Protein AF-A0A5N9AF01-F1 (afdb_monomer_lite)

Sequence (88 aa):
MKTEAVKTIFQADDYGMEDHSLTIDKISELDPEGNVVLVKLIAYVIDPIGNAMVFNYSPYAKLSELLNSAKVWIQCGCPSDCDAMGFP

Structure (mmCIF, N/CA/C/O backbone):
data_AF-A0A5N9AF01-F1
#
_entry.id   AF-A0A5N9AF01-F1
#
loop_
_atom_site.group_PDB
_atom_site.id
_atom_site.type_symbol
_atom_site.label_atom_id
_atom_site.label_alt_id
_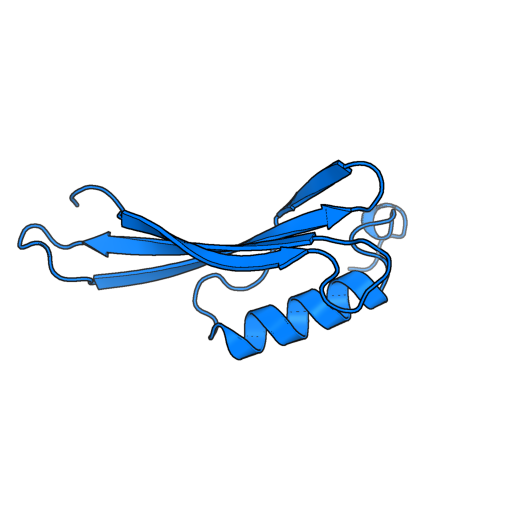atom_site.label_comp_id
_atom_site.label_asym_id
_atom_site.label_entity_id
_atom_site.label_seq_id
_atom_site.pdbx_PDB_ins_code
_atom_site.Cartn_x
_atom_site.Cartn_y
_atom_site.Cartn_z
_atom_site.occupancy
_atom_site.B_iso_or_equiv
_atom_site.auth_seq_id
_atom_site.auth_comp_id
_atom_site.auth_asym_id
_atom_site.auth_atom_id
_atom_site.pdbx_PDB_model_num
ATOM 1 N N . MET A 1 1 ? -12.536 6.148 21.346 1.00 54.06 1 MET A N 1
ATOM 2 C CA . MET A 1 1 ? -11.744 5.512 20.275 1.00 54.06 1 MET A CA 1
ATOM 3 C C . MET A 1 1 ? -10.376 5.204 20.854 1.00 54.06 1 MET A C 1
ATOM 5 O O . MET A 1 1 ? -9.736 6.131 21.342 1.00 54.06 1 MET A O 1
ATOM 9 N N . LYS A 1 2 ? -9.997 3.926 20.940 1.00 53.12 2 LYS A N 1
ATOM 10 C CA . LYS A 1 2 ? -8.665 3.499 21.398 1.00 53.12 2 LYS A CA 1
ATOM 11 C C . LYS A 1 2 ? -7.813 3.120 20.182 1.00 53.12 2 LYS A C 1
ATOM 13 O O . LYS A 1 2 ? -8.345 2.784 19.132 1.00 53.12 2 LYS A O 1
ATOM 18 N N . THR A 1 3 ? -6.508 3.260 20.371 1.00 57.78 3 THR A N 1
ATOM 19 C CA . THR A 1 3 ? -5.413 3.289 19.395 1.00 57.78 3 THR A CA 1
ATOM 20 C C . THR A 1 3 ? -5.453 2.220 18.298 1.00 57.78 3 THR A C 1
ATOM 22 O O . THR A 1 3 ? -5.769 1.060 18.552 1.00 57.78 3 THR A O 1
ATOM 25 N N . GLU A 1 4 ? -5.059 2.650 17.096 1.00 63.62 4 GLU A N 1
ATOM 26 C CA . GLU A 1 4 ? -4.913 1.866 15.870 1.00 63.62 4 GLU A CA 1
ATOM 27 C C . GLU A 1 4 ? -3.841 0.773 15.985 1.00 63.62 4 GLU A C 1
ATOM 29 O O . GLU A 1 4 ? -2.714 1.021 16.415 1.00 63.62 4 GLU A O 1
ATOM 34 N N . ALA A 1 5 ? -4.165 -0.435 15.521 1.00 66.81 5 ALA A N 1
ATOM 35 C CA . ALA A 1 5 ? -3.149 -1.431 15.200 1.00 66.81 5 ALA A CA 1
ATOM 36 C C . ALA A 1 5 ? -2.690 -1.208 13.752 1.00 66.81 5 ALA A C 1
ATOM 38 O O . ALA A 1 5 ? -3.422 -1.550 12.818 1.00 66.81 5 ALA A O 1
ATOM 39 N N . VAL A 1 6 ? -1.498 -0.630 13.578 1.00 80.00 6 VAL A N 1
ATOM 40 C CA . VAL A 1 6 ? -0.812 -0.558 12.281 1.00 80.00 6 VAL A CA 1
ATOM 41 C C . VAL A 1 6 ? -0.027 -1.848 12.088 1.00 80.00 6 VAL A C 1
ATOM 43 O O . VAL A 1 6 ? 0.775 -2.236 12.939 1.00 80.00 6 VAL A O 1
ATOM 46 N N . LYS A 1 7 ? -0.279 -2.540 10.981 1.00 85.94 7 LYS A N 1
ATOM 47 C CA . LYS A 1 7 ? 0.444 -3.755 10.616 1.00 85.94 7 LYS A CA 1
ATOM 48 C C . LYS A 1 7 ? 0.730 -3.752 9.126 1.00 85.94 7 LYS A C 1
ATOM 50 O O . LYS A 1 7 ? -0.212 -3.728 8.338 1.00 85.94 7 LYS A O 1
ATOM 55 N N . THR A 1 8 ? 1.991 -3.914 8.750 1.00 88.44 8 THR A N 1
ATOM 56 C CA . THR A 1 8 ? 2.356 -4.240 7.373 1.00 88.44 8 THR A CA 1
ATOM 57 C C . THR A 1 8 ? 1.794 -5.608 7.013 1.00 88.44 8 THR A C 1
ATOM 59 O O . THR A 1 8 ? 2.061 -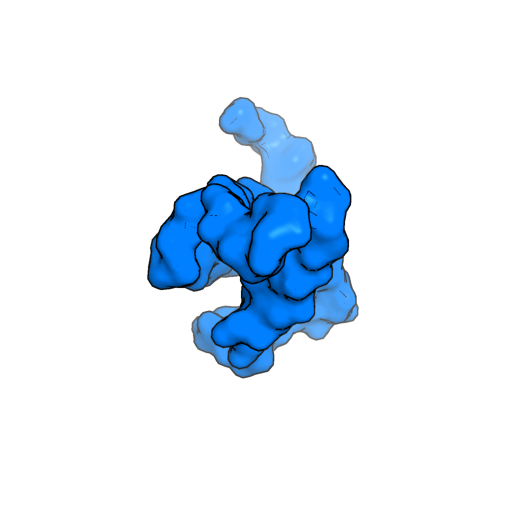6.616 7.677 1.00 88.44 8 THR A O 1
ATOM 62 N N . ILE A 1 9 ? 0.938 -5.633 5.997 1.00 91.00 9 ILE A N 1
ATOM 63 C CA . ILE A 1 9 ? 0.268 -6.851 5.523 1.00 91.00 9 ILE A CA 1
ATOM 64 C C . ILE A 1 9 ? 0.797 -7.321 4.173 1.00 91.00 9 ILE A C 1
ATOM 66 O O . ILE A 1 9 ? 0.517 -8.451 3.779 1.00 91.00 9 ILE A O 1
ATOM 70 N N . PHE A 1 10 ? 1.545 -6.469 3.477 1.00 89.38 10 PHE A N 1
ATOM 71 C CA . PHE A 1 10 ? 2.179 -6.794 2.214 1.00 89.38 10 PHE A CA 1
ATOM 72 C C . PHE A 1 10 ? 3.445 -5.958 2.046 1.00 89.38 10 PHE A C 1
ATOM 74 O O . PHE A 1 10 ? 3.435 -4.760 2.324 1.00 89.38 10 PHE A O 1
ATOM 81 N N . GLN A 1 11 ? 4.505 -6.598 1.569 1.00 90.25 11 GLN A N 1
ATOM 82 C CA . GLN A 1 11 ? 5.719 -5.947 1.106 1.00 90.25 11 GLN A CA 1
ATOM 83 C C . GLN A 1 11 ? 6.242 -6.748 -0.082 1.00 90.25 11 GLN A C 1
ATOM 85 O O . GLN A 1 11 ? 6.295 -7.980 -0.020 1.00 90.25 11 GLN A O 1
ATOM 90 N N . ALA A 1 12 ? 6.604 -6.054 -1.151 1.00 86.38 12 ALA A N 1
ATOM 91 C CA . ALA A 1 12 ? 7.299 -6.641 -2.280 1.00 86.38 12 ALA A CA 1
ATOM 92 C C . ALA A 1 12 ? 8.409 -5.701 -2.734 1.00 86.38 12 ALA A C 1
ATOM 94 O O . ALA A 1 12 ? 8.141 -4.553 -3.096 1.00 86.38 12 ALA A O 1
ATOM 95 N N . ASP A 1 13 ? 9.624 -6.233 -2.720 1.00 80.50 13 ASP A N 1
ATOM 96 C CA . ASP A 1 13 ? 10.781 -5.642 -3.377 1.00 80.50 13 ASP A CA 1
ATOM 97 C C . ASP A 1 13 ? 10.756 -6.132 -4.830 1.00 80.50 13 ASP A C 1
ATOM 99 O O . ASP A 1 13 ? 10.548 -7.327 -5.054 1.00 80.50 13 ASP A O 1
ATOM 103 N N . ASP A 1 14 ? 10.894 -5.221 -5.795 1.00 73.44 14 ASP A N 1
ATOM 104 C CA . ASP A 1 14 ? 10.625 -5.489 -7.213 1.00 73.44 14 ASP A CA 1
ATOM 105 C C . ASP A 1 14 ? 9.253 -6.159 -7.397 1.00 73.44 14 ASP A C 1
ATOM 107 O O . ASP A 1 14 ? 9.127 -7.361 -7.652 1.00 73.44 14 ASP A O 1
ATOM 111 N N . TYR A 1 15 ? 8.179 -5.368 -7.269 1.00 76.06 15 TYR A N 1
ATOM 112 C CA . TYR A 1 15 ? 6.800 -5.826 -7.506 1.00 76.06 15 TYR A CA 1
ATOM 113 C C . TYR A 1 15 ? 6.515 -6.113 -9.005 1.00 76.06 15 TYR A C 1
ATOM 115 O O . TYR A 1 15 ? 5.440 -5.823 -9.542 1.00 76.06 15 TYR A O 1
ATOM 123 N N . GLY A 1 16 ? 7.500 -6.702 -9.690 1.00 66.94 16 GLY A N 1
ATOM 124 C CA . GLY A 1 16 ? 7.550 -7.044 -11.101 1.00 66.94 16 GLY A CA 1
ATOM 125 C C . GLY A 1 16 ? 7.697 -5.833 -12.009 1.00 66.94 16 GLY A C 1
ATOM 126 O O . GLY A 1 16 ? 7.194 -5.894 -13.133 1.00 66.94 16 GLY A O 1
ATOM 127 N N . MET A 1 17 ? 8.264 -4.728 -11.507 1.00 65.38 17 MET A N 1
ATOM 128 C CA . MET A 1 17 ? 8.269 -3.426 -12.179 1.00 65.38 17 MET A CA 1
ATOM 129 C C . MET A 1 17 ? 9.452 -2.559 -11.753 1.00 65.38 17 MET A C 1
ATOM 131 O O . MET A 1 17 ? 9.381 -1.846 -10.753 1.00 65.38 17 MET A O 1
ATOM 135 N N . GLU A 1 18 ? 10.496 -2.593 -12.585 1.00 67.75 18 GLU A N 1
ATOM 136 C CA . GLU A 1 18 ? 11.560 -1.584 -12.651 1.00 67.75 18 GLU A CA 1
ATOM 137 C C . GLU A 1 18 ? 12.098 -1.175 -11.276 1.00 67.75 18 GLU A C 1
ATOM 139 O O . GLU A 1 18 ? 12.087 0.005 -10.966 1.00 67.75 18 GLU A O 1
ATOM 144 N N . ASP A 1 19 ? 12.484 -2.130 -10.424 1.00 80.38 19 ASP A N 1
ATOM 145 C CA . ASP A 1 19 ? 13.096 -1.889 -9.104 1.00 80.38 19 ASP A CA 1
ATOM 146 C C . ASP A 1 19 ? 12.250 -1.072 -8.098 1.00 80.38 19 ASP A C 1
ATOM 148 O O . ASP A 1 19 ? 12.756 -0.630 -7.064 1.00 80.38 19 ASP A O 1
ATOM 152 N N . HIS A 1 20 ? 10.946 -0.896 -8.340 1.00 84.75 20 HIS A N 1
ATOM 153 C CA . HIS A 1 20 ? 10.051 -0.263 -7.372 1.00 84.75 20 HIS A CA 1
ATOM 154 C C . HIS A 1 20 ? 9.703 -1.225 -6.233 1.00 84.75 20 HIS A C 1
ATOM 156 O O . HIS A 1 20 ? 9.439 -2.414 -6.446 1.00 84.75 20 HIS A O 1
ATOM 162 N N . SER A 1 21 ? 9.609 -0.683 -5.020 1.00 88.38 21 SER A N 1
ATOM 163 C CA . SER A 1 21 ? 9.116 -1.420 -3.852 1.00 88.38 21 SER A CA 1
ATOM 164 C C . SER A 1 21 ? 7.707 -0.965 -3.484 1.00 88.38 21 SER A C 1
ATOM 166 O O . SER A 1 21 ? 7.394 0.222 -3.561 1.00 88.38 21 SER A O 1
ATOM 168 N N . LEU A 1 22 ? 6.850 -1.896 -3.066 1.00 90.38 22 LEU A N 1
ATOM 169 C CA . LEU A 1 22 ? 5.490 -1.607 -2.606 1.00 90.38 22 LEU A CA 1
ATOM 170 C C . LEU A 1 22 ? 5.280 -2.177 -1.205 1.00 90.38 22 LEU A C 1
ATOM 172 O O . LEU A 1 22 ? 5.387 -3.386 -0.998 1.00 90.38 22 LEU A O 1
ATOM 176 N N . THR A 1 23 ? 4.880 -1.314 -0.278 1.00 91.94 23 THR A N 1
ATOM 177 C CA . THR A 1 23 ? 4.502 -1.674 1.091 1.00 91.94 23 THR A CA 1
ATOM 178 C C . THR A 1 23 ? 3.045 -1.310 1.325 1.00 91.94 23 THR A C 1
ATOM 180 O O . THR A 1 23 ? 2.609 -0.226 0.947 1.00 91.94 23 THR A O 1
ATOM 183 N N . ILE A 1 24 ? 2.278 -2.201 1.955 1.00 91.94 24 ILE A N 1
ATOM 184 C CA . ILE A 1 24 ? 0.889 -1.932 2.332 1.00 91.94 24 ILE A CA 1
ATOM 185 C C . ILE A 1 24 ? 0.714 -2.152 3.822 1.00 91.94 24 ILE A C 1
ATOM 187 O O . ILE A 1 24 ? 0.834 -3.275 4.328 1.00 91.94 24 ILE A O 1
ATOM 191 N N . ASP A 1 25 ? 0.325 -1.078 4.491 1.00 92.62 25 ASP A N 1
ATOM 192 C CA . ASP A 1 25 ? -0.043 -1.095 5.891 1.00 92.62 25 ASP A CA 1
ATOM 193 C C . ASP A 1 25 ? -1.553 -1.180 6.047 1.00 92.62 25 ASP A C 1
ATOM 195 O O . ASP A 1 25 ? -2.329 -0.486 5.387 1.00 92.62 25 ASP A O 1
ATOM 199 N N . LYS A 1 26 ? -1.972 -2.051 6.959 1.00 91.94 26 LYS A N 1
ATOM 200 C CA . LYS A 1 26 ? -3.341 -2.149 7.433 1.00 91.94 26 LYS A CA 1
ATOM 201 C C . LYS A 1 26 ? -3.461 -1.401 8.744 1.00 91.94 26 LYS A C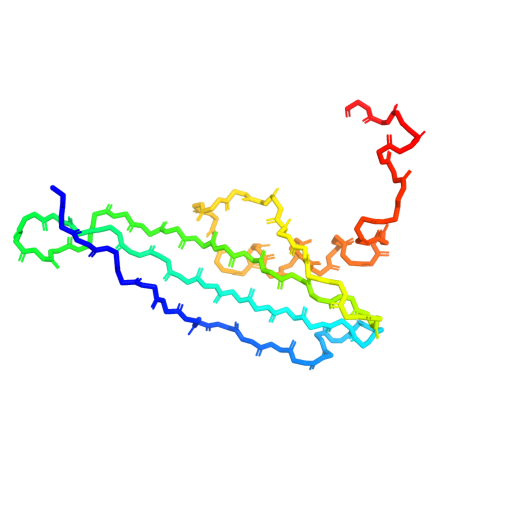 1
ATOM 203 O O . LYS A 1 26 ? -2.791 -1.741 9.717 1.00 91.94 26 LYS A O 1
ATOM 208 N N . ILE A 1 27 ? -4.386 -0.462 8.778 1.00 91.06 27 ILE A N 1
ATOM 209 C CA . ILE A 1 27 ? -4.774 0.283 9.964 1.00 91.06 27 ILE A CA 1
ATOM 210 C C . ILE A 1 27 ? -6.143 -0.224 10.395 1.00 91.06 27 ILE A C 1
ATOM 212 O O . ILE A 1 27 ? -7.069 -0.289 9.587 1.00 91.06 27 ILE A O 1
ATOM 216 N N . SER A 1 28 ? -6.266 -0.635 11.654 1.00 91.00 28 SER A N 1
ATOM 217 C CA . SER A 1 28 ? -7.543 -1.083 12.220 1.00 91.00 28 SER A CA 1
ATOM 218 C C . SER A 1 28 ? -7.972 -0.135 13.329 1.00 91.00 28 SER A C 1
ATOM 220 O O . SER A 1 28 ? -7.242 0.010 14.308 1.00 91.00 28 SER A O 1
ATOM 222 N N . GLU A 1 29 ? -9.146 0.474 13.189 1.00 89.94 29 GLU A N 1
ATOM 223 C CA . GLU A 1 29 ? -9.768 1.241 14.267 1.00 89.94 29 GLU A CA 1
ATOM 224 C C . GLU A 1 29 ? -10.560 0.300 15.167 1.00 89.94 29 GLU A C 1
ATOM 226 O O . GLU A 1 29 ? -11.278 -0.582 14.680 1.00 89.94 29 GLU A O 1
ATOM 231 N N . LEU A 1 30 ? -10.418 0.497 16.477 1.00 89.75 30 LEU A N 1
ATOM 232 C CA . LEU A 1 30 ? -11.042 -0.340 17.493 1.00 89.75 30 LEU A CA 1
ATOM 233 C C . LEU A 1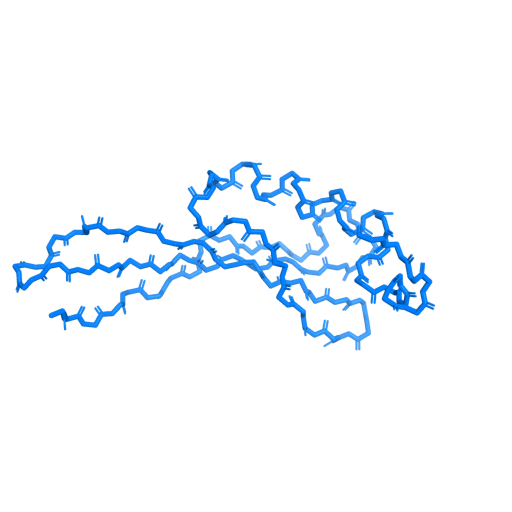 30 ? -12.100 0.447 18.279 1.00 89.75 30 LEU A C 1
ATOM 235 O O . LEU A 1 30 ? -11.906 1.623 18.622 1.00 89.75 30 LEU A O 1
ATOM 239 N N . ASP A 1 31 ? -13.209 -0.218 18.600 1.00 88.25 31 ASP A N 1
ATOM 240 C CA . ASP A 1 31 ? -14.167 0.271 19.594 1.00 88.25 31 ASP A CA 1
ATOM 241 C C . ASP A 1 31 ? -13.555 0.245 21.020 1.00 88.25 31 ASP A C 1
ATOM 243 O O . ASP A 1 31 ? -12.429 -0.232 21.223 1.00 88.25 31 ASP A O 1
ATOM 247 N N . PRO A 1 32 ? -14.225 0.826 22.033 1.00 87.44 32 PRO A N 1
ATOM 248 C CA . PRO A 1 32 ? -13.752 0.779 23.419 1.00 87.44 32 PRO A CA 1
ATOM 249 C C . PRO A 1 32 ? -13.536 -0.638 23.979 1.00 87.44 32 PRO A C 1
ATOM 251 O O . PRO A 1 32 ? -12.713 -0.804 24.884 1.00 87.44 32 PRO A O 1
ATOM 254 N N . GLU A 1 33 ? -14.239 -1.633 23.440 1.00 89.62 33 GLU A N 1
ATOM 255 C CA . GLU A 1 33 ? -14.185 -3.051 23.799 1.00 89.62 33 GLU A CA 1
ATOM 256 C C . GLU A 1 33 ? -13.044 -3.810 23.089 1.00 89.62 33 GLU A C 1
ATOM 258 O O . GLU A 1 33 ? -12.714 -4.931 23.479 1.00 89.62 33 GLU A O 1
ATOM 263 N N . GLY A 1 34 ? -12.393 -3.191 22.098 1.00 85.12 34 GLY A N 1
ATOM 264 C CA . GLY A 1 34 ? -11.280 -3.755 21.333 1.00 85.12 34 GLY A CA 1
ATOM 265 C C . GLY A 1 34 ? -11.685 -4.480 20.044 1.00 85.12 34 GLY A C 1
ATOM 266 O O . GLY A 1 34 ? -10.830 -5.110 19.419 1.00 85.12 34 GLY A O 1
ATOM 267 N N . ASN A 1 35 ? -12.948 -4.404 19.620 1.00 88.81 35 ASN A N 1
ATOM 268 C CA . ASN A 1 35 ? -13.400 -4.966 18.350 1.00 88.81 35 ASN A CA 1
ATOM 269 C C . ASN A 1 35 ? -13.052 -4.034 17.191 1.00 88.81 35 ASN A C 1
ATOM 271 O O . ASN A 1 35 ? -13.155 -2.812 17.293 1.00 88.81 35 ASN A O 1
ATOM 275 N N . VAL A 1 36 ? -12.679 -4.622 16.054 1.00 89.12 36 VAL A N 1
ATOM 276 C CA . VAL A 1 36 ? -12.394 -3.863 14.833 1.00 89.12 36 VAL A CA 1
ATOM 277 C C . VAL A 1 36 ? -13.690 -3.289 14.270 1.00 89.12 36 VAL A C 1
ATOM 279 O O . VAL A 1 36 ? -14.585 -4.043 13.892 1.00 89.12 36 VAL A O 1
ATOM 282 N N . VAL A 1 37 ? -13.758 -1.964 14.163 1.00 91.31 37 VAL A N 1
ATOM 283 C CA . VAL A 1 37 ? -14.894 -1.244 13.563 1.00 91.31 37 VAL A CA 1
ATOM 284 C C . VAL A 1 37 ? -14.609 -0.775 12.145 1.00 91.31 37 VAL A C 1
ATOM 286 O O . VAL A 1 37 ? -15.527 -0.658 11.337 1.00 91.31 37 VAL A O 1
ATOM 289 N N . LEU A 1 38 ? -13.338 -0.528 11.823 1.00 89.56 38 LEU A N 1
ATOM 290 C CA . LEU A 1 38 ? -12.927 -0.039 10.515 1.00 89.56 38 LEU A CA 1
ATOM 291 C C . LEU A 1 38 ? -11.541 -0.565 10.163 1.00 89.56 38 LEU A C 1
ATOM 293 O O . LEU A 1 38 ? -10.667 -0.672 11.021 1.00 89.56 38 LEU A O 1
ATOM 297 N N . VAL A 1 39 ? -11.343 -0.872 8.884 1.00 90.12 39 VAL A N 1
ATOM 298 C CA . VAL A 1 39 ? -10.042 -1.239 8.327 1.00 90.12 39 VAL A CA 1
ATOM 299 C C . VAL A 1 39 ? -9.723 -0.289 7.187 1.00 90.12 39 VAL A C 1
ATOM 301 O O . VAL A 1 39 ? -10.545 -0.100 6.291 1.00 90.12 39 VAL A O 1
ATOM 304 N N . LYS A 1 40 ? -8.523 0.281 7.225 1.00 91.62 40 LYS A N 1
ATOM 305 C CA . LYS A 1 40 ? -7.952 1.108 6.167 1.00 91.62 40 LYS A CA 1
ATOM 306 C C . LYS A 1 40 ? -6.664 0.472 5.666 1.00 91.62 40 LYS A C 1
ATOM 308 O O . LYS A 1 40 ? -5.926 -0.130 6.447 1.00 91.62 40 LYS A O 1
ATOM 313 N N . LEU A 1 41 ? -6.398 0.621 4.380 1.00 92.19 41 LEU A N 1
ATOM 314 C CA . LEU A 1 41 ? -5.155 0.236 3.732 1.00 92.19 41 LEU A CA 1
ATOM 315 C C . LEU A 1 41 ? -4.432 1.493 3.260 1.00 92.19 41 LEU A C 1
ATOM 317 O O . LEU A 1 41 ? -5.051 2.368 2.658 1.00 92.19 41 LEU A O 1
ATOM 321 N N . ILE A 1 42 ? -3.130 1.566 3.512 1.00 90.81 42 ILE A N 1
ATOM 322 C CA . ILE A 1 42 ? -2.256 2.603 2.965 1.00 90.81 42 ILE A CA 1
ATOM 323 C C . ILE A 1 42 ? -1.167 1.912 2.158 1.00 90.81 42 ILE A C 1
ATOM 325 O O . ILE A 1 42 ? -0.501 1.021 2.678 1.00 90.81 42 ILE A O 1
ATOM 329 N N . ALA A 1 43 ? -1.005 2.314 0.898 1.00 90.56 43 ALA A N 1
ATOM 330 C CA . ALA A 1 43 ? 0.086 1.861 0.047 1.00 90.56 43 ALA A CA 1
ATOM 331 C C . ALA A 1 43 ? 1.190 2.915 -0.025 1.00 90.56 43 ALA A C 1
ATOM 333 O O . ALA A 1 43 ? 0.933 4.088 -0.301 1.00 90.56 43 ALA A O 1
ATOM 334 N N . TYR A 1 44 ? 2.419 2.451 0.150 1.00 89.81 44 TYR A N 1
ATOM 335 C CA . TYR A 1 44 ? 3.642 3.207 -0.036 1.00 89.81 44 TYR A CA 1
ATOM 336 C C . TYR A 1 44 ? 4.408 2.590 -1.195 1.00 89.81 44 TYR A C 1
ATOM 338 O O . TYR A 1 44 ? 4.719 1.401 -1.162 1.00 89.81 44 TYR A O 1
ATOM 346 N N . VAL A 1 45 ? 4.707 3.393 -2.207 1.00 88.12 45 VAL A N 1
ATOM 347 C CA . VAL A 1 45 ? 5.573 3.007 -3.318 1.00 88.12 45 VAL A CA 1
ATOM 348 C C . VAL A 1 45 ? 6.904 3.717 -3.145 1.00 88.12 45 VAL A C 1
ATOM 350 O O . VAL A 1 45 ? 6.929 4.925 -2.922 1.00 88.12 45 VAL A O 1
ATOM 353 N N . ILE A 1 46 ? 7.996 2.968 -3.232 1.00 87.69 46 ILE A N 1
ATOM 354 C CA . ILE A 1 46 ? 9.356 3.501 -3.239 1.00 87.69 46 ILE A CA 1
ATOM 355 C C . ILE A 1 46 ? 9.896 3.326 -4.652 1.00 87.69 46 ILE A C 1
ATOM 357 O O . ILE A 1 46 ? 9.875 2.211 -5.178 1.00 87.69 46 ILE A O 1
ATOM 361 N N . ASP A 1 47 ? 10.322 4.424 -5.269 1.00 84.69 47 ASP A N 1
ATOM 362 C CA . ASP A 1 47 ? 10.915 4.403 -6.606 1.00 84.69 47 ASP A CA 1
ATOM 363 C C . ASP A 1 47 ? 12.367 3.863 -6.593 1.00 84.69 47 ASP A C 1
ATOM 365 O O . ASP A 1 47 ? 12.963 3.694 -5.522 1.00 84.69 47 ASP A O 1
ATOM 369 N N . PRO A 1 48 ? 12.978 3.613 -7.765 1.00 82.81 48 PRO A N 1
ATOM 370 C CA . PRO A 1 48 ? 14.320 3.025 -7.860 1.00 82.81 48 PRO A CA 1
ATOM 371 C C . PRO A 1 48 ? 15.441 3.910 -7.316 1.00 82.81 48 PRO A C 1
ATOM 373 O O . PRO A 1 48 ? 16.545 3.428 -7.062 1.00 82.81 48 PRO A O 1
ATOM 376 N N . ILE A 1 49 ? 15.187 5.211 -7.153 1.00 83.81 49 ILE A N 1
ATOM 377 C CA . ILE A 1 49 ? 16.146 6.169 -6.593 1.00 83.81 49 ILE A CA 1
ATOM 378 C C . ILE A 1 49 ? 15.890 6.440 -5.100 1.00 83.81 49 ILE A C 1
ATOM 380 O O . ILE A 1 49 ? 16.642 7.192 -4.479 1.00 83.81 49 ILE A O 1
ATOM 384 N N . GLY A 1 50 ? 14.895 5.773 -4.504 1.00 81.31 50 GLY A N 1
ATOM 385 C CA . GLY A 1 50 ? 14.612 5.757 -3.072 1.00 81.31 50 GLY A CA 1
ATOM 386 C C . GLY A 1 50 ? 13.553 6.756 -2.596 1.00 81.31 50 GLY A C 1
ATOM 387 O O . GLY A 1 50 ? 13.401 6.925 -1.384 1.00 81.31 50 GLY A O 1
ATOM 388 N N . ASN A 1 51 ? 12.810 7.421 -3.486 1.00 83.62 51 ASN A N 1
ATOM 389 C CA . ASN A 1 51 ? 11.733 8.323 -3.079 1.00 83.62 51 ASN A CA 1
ATOM 390 C C . ASN A 1 51 ? 10.495 7.528 -2.664 1.00 83.62 51 ASN A C 1
ATOM 392 O O . ASN A 1 51 ? 9.941 6.758 -3.446 1.00 83.62 51 ASN A O 1
ATOM 396 N N . ALA A 1 52 ? 10.033 7.754 -1.435 1.00 82.75 52 ALA A N 1
ATOM 397 C CA . ALA A 1 52 ? 8.811 7.155 -0.912 1.00 82.75 52 ALA A CA 1
ATOM 398 C C . ALA A 1 52 ? 7.590 8.034 -1.210 1.00 82.75 52 ALA A C 1
ATOM 400 O O . ALA A 1 52 ? 7.584 9.233 -0.926 1.00 82.75 52 ALA A O 1
ATOM 401 N N . MET A 1 53 ? 6.533 7.423 -1.737 1.00 86.12 53 MET A N 1
ATOM 402 C CA . MET A 1 53 ? 5.319 8.100 -2.182 1.00 86.12 53 MET A CA 1
ATOM 403 C C . MET A 1 53 ? 4.093 7.346 -1.691 1.00 86.12 53 MET A C 1
ATOM 405 O O . MET A 1 53 ? 4.043 6.116 -1.717 1.00 86.12 53 MET A O 1
ATOM 409 N N . VAL A 1 54 ? 3.086 8.087 -1.235 1.00 86.06 54 VAL A N 1
ATOM 410 C CA . VAL A 1 54 ? 1.810 7.494 -0.832 1.00 86.06 54 VAL A CA 1
ATOM 411 C C . VAL A 1 54 ? 0.950 7.330 -2.075 1.00 86.06 54 VAL A C 1
ATOM 413 O O . VAL A 1 54 ? 0.611 8.312 -2.735 1.00 86.06 54 VAL A O 1
ATOM 416 N N . PHE A 1 55 ? 0.565 6.095 -2.378 1.00 86.75 55 PHE A N 1
ATOM 417 C CA . PHE A 1 55 ? -0.388 5.835 -3.444 1.00 86.75 55 PHE A CA 1
ATOM 418 C C . PHE A 1 55 ? -1.791 6.219 -2.963 1.00 86.75 55 PHE A C 1
ATOM 420 O O . PHE A 1 55 ? -2.398 5.519 -2.149 1.00 86.75 55 PHE A O 1
ATOM 427 N N . ASN A 1 56 ? -2.294 7.359 -3.445 1.00 79.88 56 ASN A N 1
ATOM 428 C CA . ASN A 1 56 ? -3.582 7.918 -3.038 1.00 79.88 56 ASN A CA 1
ATOM 429 C C . ASN A 1 56 ? -4.754 7.170 -3.696 1.00 79.88 56 ASN A C 1
ATOM 431 O O . ASN A 1 56 ? -5.403 7.657 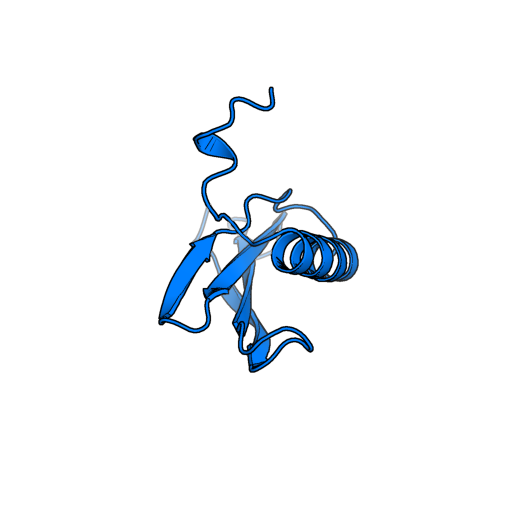-4.620 1.00 79.88 56 ASN A O 1
ATOM 435 N N . TYR A 1 57 ? -4.993 5.949 -3.228 1.00 85.44 57 TYR A N 1
ATOM 436 C CA . TYR A 1 57 ? -6.140 5.125 -3.588 1.00 85.44 57 TYR A CA 1
ATOM 437 C C . TYR A 1 57 ? -7.131 5.055 -2.425 1.00 85.44 57 TYR A C 1
ATOM 439 O O . TYR A 1 57 ? -6.793 5.372 -1.285 1.00 85.44 57 TYR A O 1
ATOM 447 N N . SER A 1 58 ? -8.368 4.624 -2.695 1.00 88.38 58 SER A N 1
ATOM 448 C CA . SER A 1 58 ? -9.375 4.476 -1.639 1.00 88.38 58 SER A CA 1
ATOM 449 C C . SER A 1 58 ? -8.845 3.572 -0.513 1.00 88.38 58 SER A C 1
ATOM 451 O O . SER A 1 58 ? -8.566 2.395 -0.767 1.00 88.38 58 SER A O 1
ATOM 453 N N . PRO A 1 59 ? -8.757 4.063 0.740 1.00 86.88 59 PRO A N 1
ATOM 454 C CA . PRO A 1 59 ? -8.217 3.281 1.850 1.00 86.88 59 PRO A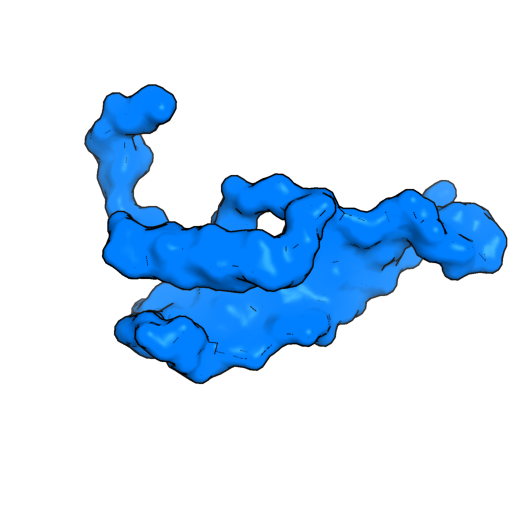 CA 1
ATOM 455 C C . PRO A 1 59 ? -9.145 2.133 2.264 1.00 86.88 59 PRO A C 1
ATOM 457 O O . PRO A 1 59 ? -8.729 1.241 2.994 1.00 86.88 59 PRO A O 1
ATOM 460 N N . TYR A 1 60 ? -10.397 2.131 1.802 1.00 90.50 60 TYR A N 1
ATOM 461 C CA . TYR A 1 60 ? -11.387 1.087 2.087 1.00 90.50 60 TYR A CA 1
ATOM 462 C C . TYR A 1 60 ? -11.475 0.024 0.987 1.00 90.50 60 TYR A C 1
ATOM 464 O O . TYR A 1 60 ? -12.334 -0.858 1.045 1.00 90.50 60 TYR A O 1
ATOM 472 N N . ALA A 1 61 ? -10.627 0.121 -0.039 1.00 89.94 61 ALA A N 1
ATOM 473 C CA . ALA A 1 61 ? -10.592 -0.852 -1.116 1.00 89.94 61 ALA A CA 1
ATOM 474 C C . ALA A 1 61 ? -10.106 -2.224 -0.638 1.00 89.94 61 ALA A C 1
ATOM 476 O O . ALA A 1 61 ? -9.429 -2.367 0.385 1.00 89.94 61 ALA A O 1
ATOM 477 N N . LYS A 1 62 ? -10.414 -3.259 -1.424 1.00 91.31 62 LYS A N 1
ATOM 478 C CA . LYS A 1 62 ? -9.841 -4.584 -1.182 1.00 91.31 62 LYS A CA 1
ATOM 479 C C . LYS A 1 62 ? -8.349 -4.564 -1.497 1.00 91.31 62 LYS A C 1
ATOM 481 O O . LYS A 1 62 ? -7.920 -3.930 -2.458 1.00 91.31 62 LYS A O 1
ATOM 486 N N . LEU A 1 63 ? -7.575 -5.363 -0.759 1.00 90.19 63 LEU A N 1
ATOM 487 C CA . LEU A 1 63 ? -6.134 -5.516 -0.986 1.00 90.19 63 LEU A CA 1
ATOM 488 C C . LEU A 1 63 ? -5.809 -5.842 -2.453 1.00 90.19 63 LEU A C 1
ATOM 490 O O . LEU A 1 63 ? -4.911 -5.244 -3.027 1.00 90.19 63 LEU A O 1
ATOM 494 N N . SER A 1 64 ? -6.567 -6.745 -3.080 1.00 91.25 64 SER A N 1
ATOM 495 C CA . SER A 1 64 ? -6.368 -7.125 -4.485 1.00 91.25 64 SER A CA 1
ATOM 496 C C . SER A 1 64 ? -6.595 -5.976 -5.470 1.00 91.25 64 SER A C 1
ATOM 498 O O . SER A 1 64 ? -5.912 -5.900 -6.484 1.00 91.25 64 SER A O 1
ATOM 500 N N . GLU A 1 65 ? -7.560 -5.095 -5.193 1.00 92.00 65 GLU A N 1
ATOM 501 C CA . GLU A 1 65 ? -7.839 -3.928 -6.039 1.00 92.00 65 GLU A CA 1
ATOM 502 C C . GLU A 1 65 ? -6.702 -2.921 -5.914 1.00 92.00 65 GLU A C 1
ATOM 504 O O . GLU A 1 65 ? -6.149 -2.498 -6.920 1.00 92.00 65 GLU A O 1
ATOM 509 N N . LEU A 1 66 ? -6.292 -2.624 -4.681 1.00 91.31 66 LEU A N 1
ATOM 510 C CA . LEU A 1 66 ? -5.199 -1.704 -4.397 1.00 91.31 66 LEU A CA 1
ATOM 511 C C . LEU A 1 66 ? -3.859 -2.196 -4.970 1.00 91.31 66 LEU A C 1
ATOM 513 O O . LEU A 1 66 ? -3.135 -1.399 -5.554 1.00 91.31 66 LEU A O 1
ATOM 517 N N . LEU A 1 67 ? -3.562 -3.498 -4.891 1.00 90.69 67 LEU A N 1
ATOM 518 C CA . LEU A 1 67 ? -2.379 -4.105 -5.515 1.00 90.69 67 LEU A CA 1
ATOM 519 C C . LEU A 1 67 ? -2.385 -3.949 -7.044 1.00 90.69 67 LEU A C 1
ATOM 521 O O . LEU A 1 67 ? -1.391 -3.521 -7.628 1.00 90.69 67 LEU A O 1
ATOM 525 N N . ASN A 1 68 ? -3.512 -4.250 -7.696 1.00 90.06 68 ASN A N 1
ATOM 526 C CA . ASN A 1 68 ? -3.640 -4.100 -9.146 1.00 90.06 68 ASN A CA 1
ATOM 527 C C . ASN A 1 68 ? -3.553 -2.629 -9.577 1.00 90.06 68 ASN A C 1
ATOM 529 O O . ASN A 1 68 ? -2.893 -2.317 -10.565 1.00 90.06 68 ASN A O 1
ATOM 533 N N . SER A 1 69 ? -4.185 -1.720 -8.834 1.00 89.69 69 SER A N 1
ATOM 534 C CA . SER A 1 69 ? -4.155 -0.286 -9.123 1.00 89.69 69 SER A CA 1
ATOM 535 C C . SER A 1 69 ? -2.770 0.315 -8.897 1.00 89.69 69 SER A C 1
ATOM 537 O O . SER A 1 69 ? -2.316 1.081 -9.740 1.00 89.69 69 SER A O 1
ATOM 539 N N . ALA A 1 70 ? -2.069 -0.076 -7.828 1.00 88.06 70 ALA A N 1
ATOM 540 C CA . ALA A 1 70 ? -0.678 0.312 -7.603 1.00 88.06 70 ALA A CA 1
ATOM 541 C C . ALA A 1 70 ? 0.209 -0.192 -8.746 1.00 88.06 70 ALA A C 1
ATOM 543 O O . ALA A 1 70 ? 1.085 0.534 -9.214 1.00 88.06 70 ALA A O 1
ATOM 544 N N . LYS A 1 71 ? -0.077 -1.403 -9.252 1.00 86.81 71 LYS A N 1
ATOM 545 C CA . LYS A 1 71 ? 0.637 -1.951 -10.398 1.00 86.81 71 LYS A CA 1
ATOM 546 C C . LYS A 1 71 ? 0.505 -1.043 -11.626 1.00 86.81 71 LYS A C 1
ATOM 548 O O . LYS A 1 71 ? 1.496 -0.600 -12.189 1.00 86.81 71 LYS A O 1
ATOM 553 N N . VAL A 1 72 ? -0.730 -0.725 -12.006 1.00 85.38 72 VAL A N 1
ATOM 554 C CA . VAL A 1 72 ? -1.014 0.164 -13.144 1.00 85.38 72 VAL A CA 1
ATOM 555 C C . VAL A 1 72 ? -0.400 1.547 -12.935 1.00 85.38 72 VAL A C 1
ATOM 557 O O . VAL A 1 72 ? 0.194 2.096 -13.854 1.00 85.38 72 VAL A O 1
ATOM 560 N N . TRP A 1 73 ? -0.506 2.100 -11.727 1.00 83.75 73 TRP A N 1
ATOM 561 C CA . TRP A 1 73 ? 0.010 3.428 -11.411 1.00 83.75 73 TRP A CA 1
ATOM 562 C C . TRP A 1 73 ? 1.526 3.543 -11.612 1.00 83.75 73 TRP A C 1
ATOM 564 O O . TRP A 1 73 ? 1.984 4.515 -12.205 1.00 83.75 73 TRP A O 1
ATOM 574 N N . ILE A 1 74 ? 2.296 2.528 -11.209 1.00 82.38 74 ILE A N 1
ATOM 575 C CA . ILE A 1 74 ? 3.744 2.459 -11.463 1.00 82.38 74 ILE A CA 1
ATOM 576 C C . ILE A 1 74 ? 4.052 2.323 -12.953 1.00 82.38 74 ILE A C 1
ATOM 578 O O . ILE A 1 74 ? 4.897 3.062 -13.447 1.00 82.38 74 ILE A O 1
ATOM 582 N N . GLN A 1 75 ? 3.323 1.483 -13.698 1.00 80.12 75 GLN A N 1
ATOM 583 C CA . GLN A 1 75 ? 3.507 1.368 -15.158 1.00 80.12 75 GLN A CA 1
ATOM 584 C C . GLN A 1 75 ? 3.213 2.669 -15.906 1.00 80.12 75 GLN A C 1
ATOM 586 O O . GLN A 1 75 ? 3.791 2.918 -16.959 1.00 80.12 75 GLN A O 1
ATOM 591 N N . CYS A 1 76 ? 2.313 3.494 -15.374 1.00 75.88 76 CYS A N 1
ATOM 592 C CA . CYS A 1 76 ? 2.002 4.810 -15.920 1.00 75.88 76 CYS A CA 1
ATOM 593 C C . CYS A 1 76 ? 3.040 5.887 -15.548 1.00 75.88 76 CYS A C 1
ATOM 595 O O . CYS A 1 76 ? 2.833 7.046 -15.898 1.00 75.88 76 CYS A O 1
ATOM 597 N N . GLY A 1 77 ? 4.133 5.530 -14.862 1.00 68.88 77 GLY A N 1
ATOM 598 C CA . GLY A 1 77 ? 5.169 6.466 -14.426 1.00 68.88 77 GLY A CA 1
ATOM 599 C C . GLY A 1 77 ? 4.836 7.128 -13.091 1.00 68.88 77 GLY A C 1
ATOM 600 O O . GLY A 1 77 ? 4.796 8.351 -13.011 1.00 68.88 77 GLY A O 1
ATOM 601 N N . CYS A 1 78 ? 4.543 6.318 -12.066 1.00 61.91 78 CYS A N 1
ATOM 602 C CA . CYS A 1 78 ? 4.357 6.715 -10.660 1.00 61.91 78 CYS A CA 1
ATOM 603 C C . CYS A 1 78 ? 5.154 7.977 -10.291 1.00 61.91 78 CYS A C 1
ATOM 605 O O . CYS A 1 78 ? 6.352 8.067 -10.552 1.00 61.91 78 CYS A O 1
ATOM 607 N N . PRO A 1 79 ? 4.477 8.935 -9.648 1.00 58.75 79 PRO A N 1
ATOM 608 C CA . PRO A 1 79 ? 4.315 10.285 -10.171 1.00 58.75 79 PRO A CA 1
ATOM 609 C C . PRO A 1 79 ? 5.618 10.897 -10.721 1.00 58.75 79 PRO A C 1
ATOM 611 O O . PRO A 1 79 ? 6.382 11.545 -10.013 1.00 58.75 79 PRO A O 1
ATOM 614 N N . SER A 1 80 ? 5.818 10.790 -12.029 1.00 52.47 80 SER A N 1
ATOM 615 C CA . SER A 1 80 ? 6.626 11.728 -12.800 1.00 52.47 80 SER A CA 1
ATOM 616 C C . SER A 1 80 ? 5.700 12.808 -13.354 1.00 52.47 80 SER A C 1
ATOM 618 O O . SER A 1 80 ? 4.879 12.487 -14.211 1.00 52.47 80 SER A O 1
ATOM 620 N N . ASP A 1 81 ? 5.797 14.044 -12.848 1.00 47.22 81 ASP A N 1
ATOM 621 C CA . ASP A 1 81 ? 5.359 15.320 -13.459 1.00 47.22 81 ASP A CA 1
ATOM 622 C C . ASP A 1 81 ? 4.026 15.360 -14.251 1.00 47.22 81 ASP A C 1
ATOM 624 O O . ASP A 1 81 ? 3.780 16.284 -15.022 1.00 47.22 81 ASP A O 1
ATOM 628 N N . CYS A 1 82 ? 3.091 14.431 -14.060 1.00 43.91 82 CYS A N 1
ATOM 629 C CA . CYS A 1 82 ? 1.761 14.546 -14.665 1.00 43.91 82 CYS A CA 1
ATOM 630 C C . CYS A 1 82 ? 0.917 15.612 -13.946 1.00 43.91 82 CYS A C 1
ATOM 632 O O . CYS A 1 82 ? 0.008 16.170 -14.555 1.00 43.91 82 CYS A O 1
ATOM 634 N N . ASP A 1 83 ? 1.311 16.003 -12.728 1.00 43.66 83 ASP A N 1
ATOM 635 C CA . ASP A 1 83 ? 0.862 17.243 -12.085 1.00 43.66 83 ASP A CA 1
ATOM 636 C C . ASP A 1 83 ? 1.431 18.504 -12.778 1.00 43.66 83 ASP A C 1
ATOM 638 O O . ASP A 1 83 ? 0.843 19.580 -12.672 1.00 43.66 83 ASP A O 1
ATOM 642 N N . ALA A 1 84 ? 2.526 18.401 -13.549 1.00 42.47 84 ALA A N 1
ATOM 643 C CA . ALA A 1 84 ? 3.026 19.499 -14.386 1.00 42.47 84 ALA A CA 1
ATOM 644 C C . ALA A 1 84 ? 2.255 19.629 -15.714 1.00 42.47 84 ALA A C 1
ATOM 646 O O . ALA A 1 84 ? 2.278 20.689 -16.342 1.00 42.47 84 ALA A O 1
ATOM 647 N N . MET A 1 85 ? 1.528 18.587 -16.133 1.00 39.34 85 MET A N 1
ATOM 648 C CA . MET A 1 85 ? 0.708 18.591 -17.347 1.00 39.34 85 MET A CA 1
ATOM 649 C C . MET A 1 85 ? -0.794 18.537 -17.063 1.00 39.34 85 MET A C 1
ATOM 651 O O . MET A 1 85 ? -1.500 17.848 -17.780 1.00 39.34 85 MET A O 1
ATOM 655 N N . GLY A 1 86 ? -1.299 19.281 -16.071 1.00 37.94 86 GLY A N 1
ATOM 656 C CA . GLY A 1 86 ? -2.692 19.761 -16.039 1.00 37.94 86 GLY A CA 1
ATOM 657 C C . GLY A 1 86 ? -3.769 18.806 -16.577 1.00 37.94 86 GLY A C 1
ATOM 658 O O . GLY A 1 86 ? -4.621 19.235 -17.359 1.00 37.94 86 GLY A O 1
ATOM 659 N N . PHE A 1 87 ? -3.723 17.528 -16.200 1.00 30.86 87 PHE A N 1
ATOM 660 C CA . PHE A 1 87 ? -4.811 16.601 -16.471 1.00 30.86 87 PHE A CA 1
ATOM 661 C C . PHE A 1 87 ? -5.813 16.743 -15.316 1.00 30.86 87 PHE A C 1
ATOM 663 O O . PHE A 1 87 ? -5.401 16.619 -14.163 1.00 30.86 87 PHE A O 1
ATOM 670 N N . PRO A 1 88 ? -7.075 17.109 -15.609 1.00 44.66 88 PRO A N 1
ATOM 671 C CA . PRO A 1 88 ? -8.076 17.457 -14.600 1.00 44.66 88 PRO A CA 1
ATOM 672 C C . PRO A 1 88 ? -8.486 16.283 -13.708 1.00 44.66 88 PRO A C 1
ATOM 674 O O . PRO A 1 88 ? -8.419 15.121 -14.174 1.00 44.66 88 PRO A O 1
#

Foldseek 3Di:
DDDWDKDWPDWDQPLVAQRKIKIKIWIFDADPVGDGPDIFIWIWIAHNVGDIDTDPDGRRDDPVVVSVVVVVCVVVPPDDCVVVVPDD

Secondary structure (DSSP, 8-state):
-EEEEEEEEEEEES-SSTT-EEEEEEEEEE-TTS-EEEEEEEEEEE-TT--EEEE---TTS-HHHHHHHHHHHHHTTTTSSTTTTT--

pLDDT: mean 79.56, std 15.65, range [30.86, 92.62]

Radius of gyration: 14.95 Å; chains: 1; bounding box: 31×27×41 Å